Protein AF-A0A483H9M3-F1 (afdb_monomer_lite)

Sequence (72 aa):
MAKVDLEKIIPVFALRIANVGDVTDGQCTLTIEGGQDVSDPVVVTEEYIQKYNPQPGGYYIMCSNGVGLYSN

Foldseek 3Di:
DDDPDPVQFAWPDKFAFQDWADQDPQKIWTDTDPPDPDPDTDIDGVVQCVVQVADHRWIWTATPVRDIDTDD

pLDDT: mean 87.09, std 12.48, range [39.81, 96.25]

Radius of gyration: 12.21 Å; chains: 1; bounding box: 22×33×25 Å

Structure (mmCIF, N/CA/C/O backbone):
data_AF-A0A483H9M3-F1
#
_entry.id   AF-A0A483H9M3-F1
#
loop_
_atom_site.group_PDB
_atom_site.id
_atom_site.type_symbol
_atom_site.label_atom_id
_atom_site.label_alt_id
_atom_site.label_comp_id
_atom_site.label_asym_id
_atom_site.label_entity_id
_atom_site.label_seq_id
_atom_site.pdbx_PDB_ins_code
_atom_site.Cartn_x
_atom_site.Cartn_y
_atom_site.Cartn_z
_atom_site.occupancy
_atom_site.B_iso_or_equiv
_atom_site.auth_seq_id
_atom_site.auth_comp_id
_atom_site.auth_asym_id
_atom_site.auth_atom_id
_atom_site.pdbx_PDB_model_num
ATOM 1 N N . MET A 1 1 ? 0.791 21.700 11.118 1.00 39.81 1 MET A N 1
ATOM 2 C CA . MET A 1 1 ? 0.597 20.673 10.071 1.00 39.81 1 MET A CA 1
ATOM 3 C C . MET A 1 1 ? 1.407 21.090 8.856 1.00 39.81 1 MET A C 1
ATOM 5 O O . MET A 1 1 ? 1.148 22.161 8.322 1.00 39.81 1 MET A O 1
ATOM 9 N N . ALA A 1 2 ? 2.448 20.335 8.497 1.00 46.97 2 ALA A N 1
ATOM 10 C CA . ALA A 1 2 ? 3.253 20.638 7.315 1.00 46.97 2 ALA A CA 1
ATOM 11 C C . ALA A 1 2 ? 2.398 20.424 6.057 1.00 46.97 2 ALA A C 1
ATOM 13 O O . ALA A 1 2 ? 1.808 19.363 5.869 1.00 46.97 2 ALA A O 1
ATOM 14 N N . LYS A 1 3 ? 2.289 21.466 5.233 1.00 54.06 3 LYS A N 1
ATOM 15 C CA . LYS A 1 3 ? 1.566 21.447 3.963 1.00 54.06 3 LYS A CA 1
ATOM 16 C C . LYS A 1 3 ? 2.414 20.628 2.986 1.00 54.06 3 LYS A C 1
ATOM 18 O O . LYS A 1 3 ? 3.531 21.031 2.680 1.00 54.06 3 LYS A O 1
ATOM 23 N N . VAL A 1 4 ? 1.933 19.457 2.574 1.00 57.25 4 VAL A N 1
ATOM 24 C CA . VAL A 1 4 ? 2.627 18.626 1.581 1.00 57.25 4 VAL A CA 1
ATOM 25 C C . VAL A 1 4 ? 2.653 19.401 0.266 1.00 57.25 4 VAL A C 1
ATOM 27 O O . VAL A 1 4 ? 1.602 19.723 -0.284 1.00 57.25 4 VAL A O 1
ATOM 30 N N . ASP A 1 5 ? 3.852 19.741 -0.197 1.00 61.75 5 ASP A N 1
ATOM 31 C CA . ASP A 1 5 ? 4.062 20.458 -1.450 1.00 61.75 5 ASP A CA 1
ATOM 32 C C . ASP A 1 5 ? 3.939 19.462 -2.613 1.00 61.75 5 ASP A C 1
ATOM 34 O O . ASP A 1 5 ? 4.829 18.641 -2.853 1.00 61.75 5 ASP A O 1
ATOM 38 N N . LEU A 1 6 ? 2.778 19.459 -3.275 1.00 58.94 6 LEU A N 1
ATOM 39 C CA . LEU A 1 6 ? 2.432 18.476 -4.310 1.00 58.94 6 LEU A CA 1
ATOM 40 C C . LEU A 1 6 ? 3.337 18.588 -5.553 1.00 58.94 6 LEU A C 1
ATOM 42 O O . LEU A 1 6 ? 3.461 17.619 -6.298 1.00 58.94 6 LEU A O 1
ATOM 46 N N . GLU A 1 7 ? 4.021 19.723 -5.747 1.00 61.00 7 GLU A N 1
ATOM 47 C CA . GLU A 1 7 ? 4.948 19.966 -6.867 1.00 61.00 7 GLU A CA 1
ATOM 48 C C . GLU A 1 7 ? 6.250 19.141 -6.790 1.00 61.00 7 GLU A C 1
ATOM 50 O O . GLU A 1 7 ? 7.057 19.164 -7.718 1.00 61.00 7 GLU A O 1
ATOM 55 N N . LYS A 1 8 ? 6.468 18.381 -5.706 1.00 67.00 8 LYS A N 1
ATOM 56 C CA . LYS A 1 8 ? 7.661 17.533 -5.509 1.00 67.00 8 LYS A CA 1
ATOM 57 C C . LYS A 1 8 ? 7.336 16.072 -5.201 1.00 67.00 8 LYS A C 1
ATOM 59 O O . LYS A 1 8 ? 8.135 15.373 -4.578 1.00 67.00 8 LYS A O 1
ATOM 64 N N . ILE A 1 9 ? 6.168 15.591 -5.616 1.00 76.94 9 ILE A N 1
ATOM 65 C CA . ILE A 1 9 ? 5.840 14.170 -5.504 1.00 76.94 9 ILE A CA 1
ATOM 66 C C . ILE A 1 9 ? 6.513 13.429 -6.660 1.00 76.94 9 ILE A C 1
ATOM 68 O O . ILE A 1 9 ? 5.996 13.393 -7.772 1.00 76.94 9 ILE A O 1
ATOM 72 N N . ILE A 1 10 ? 7.683 12.849 -6.395 1.00 85.44 10 ILE A N 1
ATOM 73 C CA . ILE A 1 10 ? 8.409 12.018 -7.360 1.00 85.44 10 ILE A CA 1
ATOM 74 C C . ILE A 1 10 ? 8.119 10.547 -7.027 1.00 85.44 10 ILE A C 1
ATOM 76 O O . ILE A 1 10 ? 8.540 10.091 -5.958 1.00 85.44 10 ILE A O 1
ATOM 80 N N . PRO A 1 11 ? 7.401 9.799 -7.887 1.00 86.81 11 PRO A N 1
ATOM 81 C CA . PRO A 1 11 ? 7.222 8.357 -7.727 1.00 86.81 11 PRO A CA 1
ATOM 82 C C . PRO A 1 11 ? 8.573 7.634 -7.766 1.00 86.81 11 PRO A C 1
ATOM 84 O O . PRO A 1 11 ? 9.369 7.880 -8.670 1.00 86.81 11 PRO A O 1
ATOM 87 N N . VAL A 1 12 ? 8.832 6.750 -6.801 1.00 87.56 12 VAL A N 1
ATOM 88 C CA . VAL A 1 12 ? 10.069 5.945 -6.740 1.00 87.56 12 VAL A CA 1
ATOM 89 C C . VAL A 1 12 ? 9.800 4.521 -7.206 1.00 87.56 12 VAL A C 1
ATOM 91 O O . VAL A 1 12 ? 10.577 3.972 -7.979 1.00 87.56 12 VAL A O 1
ATOM 94 N N . PHE A 1 13 ? 8.682 3.933 -6.781 1.00 87.44 13 PHE A N 1
ATOM 95 C CA . PHE A 1 13 ? 8.255 2.613 -7.235 1.00 87.44 13 PHE A CA 1
ATOM 96 C C . PHE A 1 13 ? 6.733 2.473 -7.219 1.00 87.44 13 PHE A C 1
ATOM 98 O O . PHE A 1 13 ? 6.041 3.107 -6.419 1.00 87.44 13 PHE A O 1
ATOM 105 N N . ALA A 1 14 ? 6.234 1.627 -8.121 1.00 92.00 14 ALA A N 1
ATOM 106 C CA . ALA A 1 14 ? 4.833 1.249 -8.238 1.00 92.00 14 ALA A CA 1
ATOM 107 C C . ALA A 1 14 ? 4.697 -0.265 -8.036 1.00 92.00 14 ALA A C 1
ATOM 109 O O . ALA A 1 14 ? 5.297 -1.063 -8.759 1.00 92.00 14 ALA A O 1
ATOM 110 N N . LEU A 1 15 ? 3.909 -0.653 -7.041 1.00 92.88 15 LEU A N 1
ATOM 111 C CA . LEU A 1 15 ? 3.728 -2.022 -6.578 1.00 92.88 15 LEU A CA 1
ATOM 112 C C . LEU A 1 15 ? 2.305 -2.456 -6.865 1.00 92.88 15 LEU A C 1
ATOM 114 O O . LEU A 1 15 ? 1.359 -1.815 -6.411 1.00 92.88 15 LEU A O 1
ATOM 118 N N . ARG A 1 16 ? 2.148 -3.522 -7.639 1.00 94.44 16 ARG A N 1
ATOM 119 C CA . ARG A 1 16 ? 0.841 -4.039 -8.001 1.00 94.44 16 ARG A CA 1
ATOM 120 C C . ARG A 1 16 ? 0.269 -4.823 -6.836 1.00 94.44 16 ARG A C 1
ATOM 122 O O . ARG A 1 16 ? 0.921 -5.696 -6.272 1.00 94.44 16 ARG A O 1
ATOM 129 N N . ILE A 1 17 ? -0.948 -4.481 -6.459 1.00 95.25 17 ILE A N 1
ATOM 130 C CA . ILE A 1 17 ? -1.618 -5.038 -5.296 1.00 95.25 17 ILE A CA 1
ATOM 131 C C . ILE A 1 17 ? -2.230 -6.376 -5.706 1.00 95.25 17 ILE A C 1
ATOM 133 O O . ILE A 1 17 ? -3.104 -6.427 -6.567 1.00 95.25 17 ILE A O 1
ATOM 137 N N . ALA A 1 18 ? -1.788 -7.457 -5.073 1.00 94.25 18 ALA A N 1
ATOM 138 C CA . ALA A 1 18 ? -2.384 -8.781 -5.210 1.00 94.25 18 ALA A CA 1
ATOM 139 C C . ALA A 1 18 ? -3.599 -8.949 -4.289 1.00 94.25 18 ALA A C 1
ATOM 141 O O . ALA A 1 18 ? -4.589 -9.568 -4.671 1.00 94.25 18 ALA A O 1
ATOM 142 N N . ASN A 1 19 ? -3.526 -8.403 -3.072 1.00 94.81 19 ASN A N 1
ATOM 143 C CA . ASN A 1 19 ? -4.613 -8.465 -2.102 1.00 94.81 19 ASN A CA 1
ATOM 144 C C . ASN A 1 19 ? -4.592 -7.264 -1.152 1.00 94.81 19 ASN A C 1
ATOM 146 O O . ASN A 1 19 ? -3.524 -6.748 -0.815 1.00 94.81 19 ASN A O 1
ATOM 150 N N . VAL A 1 20 ? -5.772 -6.872 -0.680 1.00 95.38 20 VAL A N 1
ATOM 151 C CA . VAL A 1 20 ? -5.960 -5.852 0.355 1.00 95.38 20 VAL A CA 1
ATOM 152 C C . VAL A 1 20 ? -6.487 -6.564 1.594 1.00 95.38 20 VAL A C 1
ATOM 154 O O . VAL A 1 20 ? -7.545 -7.184 1.540 1.00 95.38 20 VAL A O 1
ATOM 157 N N . GLY A 1 21 ? -5.715 -6.545 2.679 1.00 94.69 21 GLY A N 1
ATOM 158 C CA . GLY A 1 21 ? -6.125 -7.147 3.945 1.00 94.69 21 GLY A CA 1
ATOM 159 C C . GLY A 1 21 ? -7.195 -6.331 4.672 1.00 94.69 21 GLY A C 1
ATOM 160 O O . GLY A 1 21 ? 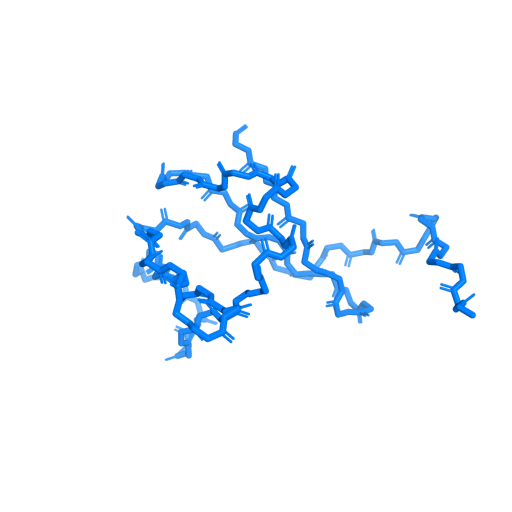-7.502 -5.197 4.302 1.00 94.69 21 GLY A O 1
ATOM 161 N N . ASP A 1 22 ? -7.724 -6.893 5.753 1.00 94.62 22 ASP A N 1
ATOM 162 C CA . ASP A 1 22 ? -8.655 -6.182 6.627 1.00 94.62 22 ASP A CA 1
ATOM 163 C C . ASP A 1 22 ? -7.960 -5.039 7.380 1.00 94.62 22 ASP A C 1
ATOM 165 O O . ASP A 1 22 ? -6.771 -5.110 7.711 1.00 94.62 22 ASP A O 1
ATOM 169 N N . VAL A 1 23 ? -8.716 -3.982 7.683 1.00 94.56 23 VAL A N 1
ATOM 170 C CA . VAL A 1 23 ? -8.233 -2.903 8.550 1.00 94.56 23 VAL A CA 1
ATOM 171 C C . VAL A 1 23 ? -8.264 -3.389 10.000 1.00 94.56 23 VAL A C 1
ATOM 173 O O . VAL A 1 23 ? -9.334 -3.645 10.547 1.00 94.56 23 VAL A O 1
ATOM 176 N N . THR A 1 24 ? -7.094 -3.495 10.627 1.00 93.31 24 THR A N 1
ATOM 177 C CA . THR A 1 24 ? -6.920 -3.867 12.040 1.00 93.31 24 THR A CA 1
ATOM 178 C C . THR A 1 24 ? -6.062 -2.807 12.725 1.00 93.31 24 THR A C 1
ATOM 180 O O . THR A 1 24 ? -5.036 -2.403 12.183 1.00 93.31 24 THR A O 1
ATOM 183 N N . ASP A 1 25 ? -6.496 -2.308 13.886 1.00 92.62 25 ASP A N 1
ATOM 184 C CA . ASP A 1 25 ? -5.797 -1.257 14.650 1.00 92.62 25 ASP A CA 1
ATOM 185 C C . ASP A 1 25 ? -5.437 -0.001 13.823 1.00 92.62 25 ASP A C 1
ATOM 187 O O . ASP A 1 25 ? -4.384 0.615 13.994 1.00 92.62 25 AS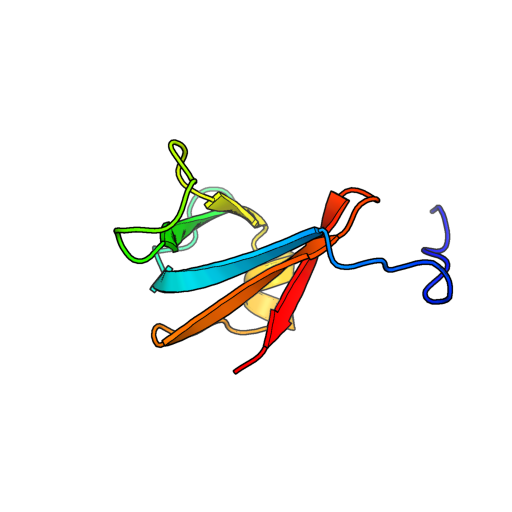P A O 1
ATOM 191 N N . GLY A 1 26 ? -6.320 0.387 12.895 1.00 92.94 26 GLY A N 1
ATOM 192 C CA . GLY A 1 26 ? -6.133 1.562 12.035 1.00 92.94 26 GLY A CA 1
ATOM 193 C C . GLY A 1 26 ? -5.098 1.372 10.920 1.00 92.94 26 GLY A C 1
ATOM 194 O O . GLY A 1 26 ? -4.651 2.353 10.318 1.00 92.94 26 GLY A O 1
ATOM 195 N N . GLN A 1 27 ? -4.697 0.131 10.636 1.00 95.12 27 GLN A N 1
ATOM 196 C CA . GLN A 1 27 ? -3.753 -0.216 9.577 1.00 95.12 27 GLN A CA 1
ATOM 197 C C . GLN A 1 27 ? -4.290 -1.346 8.704 1.00 95.12 27 GLN A C 1
ATOM 199 O O . GLN A 1 27 ? -5.105 -2.154 9.132 1.00 95.12 27 GLN A O 1
ATOM 204 N N . CYS A 1 28 ? -3.815 -1.408 7.467 1.00 94.62 28 CYS A N 1
ATOM 205 C CA . CYS A 1 28 ? -4.128 -2.458 6.510 1.00 94.62 28 CYS A CA 1
ATOM 206 C C . CYS A 1 28 ? -2.833 -2.943 5.861 1.00 94.62 28 CYS A C 1
ATOM 208 O O . CYS A 1 28 ? -1.961 -2.145 5.508 1.00 94.62 28 CYS A O 1
ATOM 210 N N . THR A 1 29 ? -2.714 -4.255 5.681 1.00 95.38 29 THR A N 1
ATOM 211 C CA . THR A 1 29 ? -1.603 -4.855 4.944 1.00 95.38 29 THR A CA 1
ATOM 212 C C . THR A 1 29 ? -1.994 -5.079 3.487 1.00 95.38 29 THR A C 1
ATOM 214 O O . THR A 1 29 ? -2.925 -5.826 3.184 1.00 95.38 29 THR A O 1
ATOM 217 N N . LEU A 1 30 ? -1.245 -4.467 2.574 1.00 94.25 30 LEU A N 1
ATOM 218 C CA . LEU A 1 30 ? -1.304 -4.727 1.143 1.00 94.25 30 LEU A CA 1
ATOM 219 C C . LEU A 1 30 ? -0.322 -5.849 0.800 1.00 94.25 30 LEU A C 1
ATOM 221 O O . LEU A 1 30 ? 0.882 -5.758 1.055 1.00 94.25 30 LEU A O 1
ATOM 225 N N . THR A 1 31 ? -0.846 -6.909 0.196 1.00 93.62 31 THR A N 1
ATOM 226 C CA . THR A 1 31 ? -0.026 -7.966 -0.400 1.00 93.62 31 THR A CA 1
ATOM 227 C C . THR A 1 31 ? 0.303 -7.563 -1.830 1.00 93.62 31 THR A C 1
ATOM 229 O O . THR A 1 31 ? -0.603 -7.223 -2.590 1.00 93.62 31 THR A O 1
ATOM 232 N N . ILE A 1 32 ? 1.580 -7.600 -2.198 1.00 93.56 32 ILE A N 1
ATOM 233 C CA . ILE A 1 32 ? 2.074 -7.200 -3.521 1.00 93.56 32 ILE A CA 1
ATOM 234 C C . ILE A 1 32 ? 2.232 -8.433 -4.422 1.00 93.56 32 ILE A C 1
ATOM 236 O O . ILE A 1 32 ? 2.508 -9.528 -3.929 1.00 93.56 32 ILE A O 1
ATOM 240 N N . GLU A 1 33 ? 2.019 -8.276 -5.731 1.00 91.25 33 GLU A N 1
ATOM 241 C CA . GLU A 1 33 ? 2.252 -9.349 -6.706 1.00 91.25 33 GLU A CA 1
ATOM 242 C C . GLU A 1 33 ? 3.722 -9.809 -6.684 1.00 91.25 33 GLU A C 1
ATOM 244 O O . GLU A 1 33 ? 4.656 -9.017 -6.548 1.00 91.25 33 GLU A O 1
ATOM 249 N N . GLY A 1 34 ? 3.934 -11.120 -6.823 1.00 85.31 34 GLY A N 1
ATOM 250 C CA . GLY A 1 34 ? 5.275 -11.699 -6.882 1.00 85.31 34 GLY A CA 1
ATOM 251 C C . GLY A 1 34 ? 6.046 -11.263 -8.133 1.00 85.31 34 GLY A C 1
ATOM 252 O O . GLY A 1 34 ? 5.460 -10.960 -9.168 1.00 85.31 34 GLY A O 1
ATOM 253 N N . GLY A 1 35 ? 7.379 -11.268 -8.047 1.00 82.44 35 GLY A N 1
ATOM 254 C CA . GLY A 1 35 ? 8.259 -10.824 -9.139 1.00 82.44 35 GLY A CA 1
ATOM 255 C C . GLY A 1 35 ? 8.565 -9.324 -9.127 1.00 82.44 35 GLY A C 1
ATOM 256 O O . GLY A 1 35 ? 9.259 -8.841 -10.018 1.00 82.44 35 GLY A O 1
ATOM 257 N N . GLN A 1 36 ? 8.082 -8.599 -8.118 1.00 82.50 36 GLN A N 1
ATOM 258 C CA . GLN A 1 36 ? 8.523 -7.244 -7.805 1.00 82.50 36 GLN A CA 1
ATOM 259 C C . GLN A 1 36 ? 9.617 -7.295 -6.728 1.00 82.50 36 GLN A C 1
ATOM 261 O O . GLN A 1 36 ? 9.565 -8.152 -5.847 1.00 82.50 36 GLN A O 1
ATOM 266 N N . ASP A 1 37 ? 10.597 -6.387 -6.791 1.00 80.31 37 ASP A N 1
ATOM 267 C CA . ASP A 1 37 ? 11.712 -6.285 -5.830 1.00 80.31 37 ASP A CA 1
ATOM 268 C C . ASP A 1 37 ? 11.247 -5.700 -4.483 1.00 80.31 37 ASP A C 1
ATOM 270 O O . ASP A 1 37 ? 11.654 -4.617 -4.061 1.00 80.31 37 ASP A O 1
ATOM 274 N N . VAL A 1 38 ? 10.340 -6.410 -3.816 1.00 77.25 38 VAL A N 1
ATOM 275 C CA . VAL A 1 38 ? 9.800 -6.059 -2.504 1.00 77.25 38 VAL A CA 1
ATOM 276 C C . VAL A 1 38 ? 9.808 -7.302 -1.631 1.00 77.25 38 VAL A C 1
ATOM 278 O O . VAL A 1 38 ? 9.100 -8.271 -1.896 1.00 77.25 38 VAL A O 1
ATOM 281 N N . SER A 1 39 ? 10.630 -7.270 -0.585 1.00 74.88 39 SER A N 1
ATOM 282 C CA . SER A 1 39 ? 10.719 -8.330 0.422 1.00 74.88 39 SER A CA 1
ATOM 283 C C . SER A 1 39 ? 9.649 -8.218 1.501 1.00 74.88 39 SER A C 1
ATOM 285 O O . SER A 1 39 ? 9.273 -9.226 2.096 1.00 74.88 39 SER A O 1
ATOM 287 N N . ASP A 1 40 ? 9.175 -7.000 1.759 1.00 79.88 40 ASP A N 1
ATOM 288 C CA . ASP A 1 40 ? 8.367 -6.681 2.929 1.00 79.88 40 ASP A CA 1
ATOM 289 C C . ASP A 1 40 ? 6.904 -6.398 2.564 1.00 79.88 40 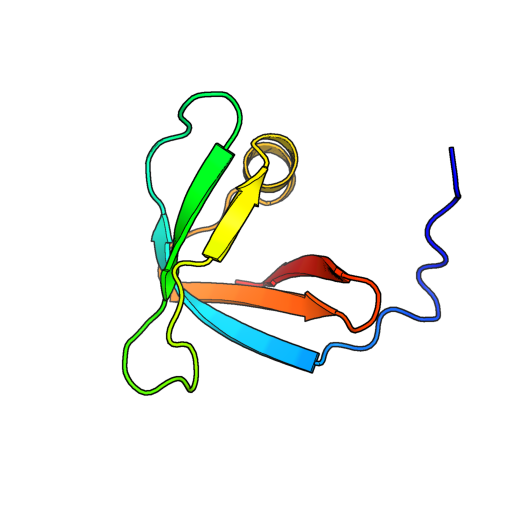ASP A C 1
ATOM 291 O O . ASP A 1 40 ? 6.621 -5.754 1.550 1.00 79.88 40 ASP A O 1
ATOM 295 N N . PRO A 1 41 ? 5.945 -6.841 3.393 1.00 80.25 41 PRO A N 1
ATOM 296 C CA . PRO A 1 41 ? 4.549 -6.476 3.213 1.00 80.25 41 PRO A CA 1
ATOM 297 C C . PRO A 1 41 ? 4.371 -4.956 3.333 1.00 80.25 41 PRO A C 1
ATOM 299 O O . PRO A 1 41 ? 4.937 -4.312 4.218 1.00 80.25 41 PRO A O 1
ATOM 302 N N . VAL A 1 42 ? 3.551 -4.370 2.458 1.00 90.69 42 VAL A N 1
ATOM 303 C CA . VAL A 1 42 ? 3.290 -2.926 2.479 1.00 90.69 42 VAL A CA 1
ATOM 304 C C . VAL A 1 42 ? 2.169 -2.651 3.471 1.00 90.69 42 VAL A C 1
ATOM 306 O O . VAL A 1 42 ? 1.037 -3.081 3.269 1.00 90.69 42 VAL A O 1
ATOM 309 N N . VAL A 1 43 ? 2.463 -1.920 4.542 1.00 93.88 43 VAL A N 1
ATOM 310 C CA . VAL A 1 43 ? 1.459 -1.517 5.534 1.00 93.88 43 VAL A CA 1
ATOM 311 C C . VAL A 1 43 ? 1.034 -0.078 5.269 1.00 93.88 43 VAL A C 1
ATOM 313 O O . VAL A 1 43 ? 1.870 0.821 5.177 1.00 93.88 43 VAL A O 1
ATOM 316 N N . VAL A 1 44 ? -0.271 0.142 5.144 1.00 93.88 44 VAL A N 1
ATOM 317 C CA . VAL A 1 44 ? -0.873 1.465 4.942 1.00 93.88 44 VAL A CA 1
ATOM 318 C C . VAL A 1 44 ? -1.826 1.800 6.080 1.00 93.88 44 VAL A C 1
ATOM 320 O O . VAL A 1 44 ? -2.322 0.922 6.783 1.00 93.88 44 VAL A O 1
ATOM 323 N N . THR A 1 45 ? -2.082 3.089 6.276 1.00 94.94 45 THR A N 1
ATOM 324 C CA . THR A 1 45 ? -3.018 3.570 7.294 1.00 94.94 45 THR A CA 1
ATOM 325 C C . THR A 1 45 ? -4.463 3.389 6.841 1.00 94.94 45 THR A C 1
ATOM 327 O O . THR A 1 45 ? -4.764 3.362 5.646 1.00 94.94 45 THR A O 1
ATOM 330 N N . GLU A 1 46 ? -5.384 3.346 7.797 1.00 94.62 46 GLU A N 1
ATOM 331 C CA . GLU A 1 46 ? -6.819 3.389 7.521 1.00 94.62 46 GLU A CA 1
ATOM 332 C C . GLU A 1 46 ? -7.201 4.632 6.700 1.00 94.62 46 GLU A C 1
ATOM 334 O O . GLU A 1 46 ? -7.997 4.530 5.770 1.00 94.62 46 GLU A O 1
ATOM 339 N N . GLU A 1 47 ? -6.574 5.786 6.955 1.00 94.31 47 GLU A N 1
ATOM 340 C CA . GLU A 1 47 ? -6.788 7.006 6.163 1.00 94.31 47 GLU A CA 1
ATOM 341 C C . GLU A 1 47 ? -6.484 6.796 4.672 1.00 94.31 47 GLU A C 1
ATOM 343 O O . GLU A 1 47 ? -7.203 7.307 3.813 1.00 94.31 47 GLU A O 1
ATOM 348 N N . TYR A 1 48 ? -5.441 6.027 4.341 1.00 94.25 48 TYR A N 1
ATOM 349 C CA . TYR A 1 48 ? -5.123 5.685 2.954 1.00 94.25 48 TYR A CA 1
ATOM 350 C C . TYR A 1 48 ? -6.217 4.805 2.335 1.00 94.25 48 TYR A C 1
ATOM 352 O O . TYR A 1 48 ? -6.644 5.068 1.209 1.00 94.25 48 TYR A O 1
ATOM 360 N N . ILE A 1 49 ? -6.705 3.803 3.076 1.00 94.88 49 ILE A N 1
ATOM 361 C CA . ILE A 1 49 ? -7.794 2.920 2.632 1.00 94.88 49 ILE A CA 1
ATOM 362 C C . ILE A 1 49 ? -9.076 3.715 2.396 1.00 94.88 49 ILE A C 1
ATOM 364 O O . ILE A 1 49 ? -9.677 3.596 1.333 1.00 94.88 49 ILE A O 1
ATOM 368 N N . GLN A 1 50 ? -9.466 4.575 3.334 1.00 94.25 50 GLN A N 1
ATOM 369 C CA . GLN A 1 50 ? -10.663 5.406 3.201 1.00 94.25 50 GLN A CA 1
ATOM 370 C C . GLN A 1 50 ? -10.538 6.414 2.051 1.00 94.25 50 GLN A C 1
ATOM 372 O O . GLN A 1 50 ? -11.514 6.682 1.351 1.00 94.25 50 GLN A O 1
ATOM 377 N N . LYS A 1 51 ? -9.337 6.963 1.830 1.00 94.62 51 LYS A N 1
ATOM 378 C CA . LYS A 1 51 ? -9.086 7.945 0.772 1.00 94.62 51 LYS A CA 1
ATOM 379 C C . LYS A 1 51 ? -9.105 7.334 -0.627 1.00 94.62 51 LYS A C 1
ATOM 381 O O . LYS A 1 51 ? -9.632 7.961 -1.544 1.00 94.62 51 LYS A O 1
ATOM 386 N N . TYR A 1 52 ? -8.474 6.176 -0.807 1.00 95.31 52 TYR A N 1
ATOM 387 C CA . TYR A 1 52 ? -8.216 5.616 -2.136 1.00 95.31 52 TYR A CA 1
ATOM 388 C C . TYR A 1 52 ? -9.010 4.349 -2.453 1.00 95.31 52 TYR A C 1
ATOM 390 O O . TYR A 1 52 ? -9.131 4.012 -3.627 1.00 95.31 52 TYR A O 1
ATOM 398 N N . ASN A 1 53 ? -9.548 3.665 -1.440 1.00 94.69 53 ASN A N 1
ATOM 399 C CA . ASN A 1 53 ? -10.240 2.381 -1.552 1.00 94.69 53 ASN A CA 1
ATOM 400 C C . ASN A 1 53 ? -9.504 1.388 -2.481 1.00 94.69 53 ASN A C 1
ATOM 402 O O . ASN A 1 53 ? -10.072 0.956 -3.491 1.00 94.69 53 ASN A O 1
ATOM 406 N N . PRO A 1 54 ? -8.224 1.068 -2.193 1.00 95.75 54 PRO A N 1
ATOM 407 C CA . PRO A 1 54 ? -7.387 0.296 -3.101 1.00 95.75 54 PRO A CA 1
ATOM 408 C C . PRO A 1 54 ? -7.991 -1.078 -3.384 1.00 95.75 54 PRO A C 1
ATOM 410 O O . PRO A 1 54 ? -8.636 -1.670 -2.523 1.00 95.75 54 PRO A O 1
ATOM 413 N N . GLN A 1 55 ? -7.758 -1.587 -4.590 1.00 96.25 55 GLN A N 1
ATOM 414 C CA . GLN A 1 55 ? -8.260 -2.883 -5.042 1.00 96.25 55 GLN A CA 1
ATOM 415 C C . GLN A 1 55 ? -7.122 -3.756 -5.581 1.00 96.25 55 GLN A C 1
ATOM 417 O O . GLN A 1 55 ? -6.148 -3.215 -6.124 1.00 96.25 55 GLN A O 1
ATOM 422 N N . PRO A 1 56 ? -7.253 -5.094 -5.497 1.00 95.56 56 PRO A N 1
ATOM 423 C CA . PRO A 1 56 ? -6.410 -6.011 -6.253 1.00 95.56 56 PRO A CA 1
ATOM 424 C C . PRO A 1 56 ? -6.359 -5.639 -7.741 1.00 95.56 56 PRO A C 1
ATOM 426 O O . PRO A 1 56 ? -7.376 -5.288 -8.339 1.00 95.56 56 PRO A O 1
ATOM 429 N N . GLY A 1 57 ? -5.172 -5.711 -8.337 1.00 94.75 57 GLY A N 1
ATOM 430 C CA . GLY A 1 57 ? -4.904 -5.298 -9.714 1.00 94.75 57 GLY A CA 1
ATOM 431 C C . GLY A 1 57 ? -4.484 -3.833 -9.869 1.00 94.75 57 GLY A C 1
ATOM 432 O O . GLY A 1 57 ? -3.805 -3.530 -10.853 1.00 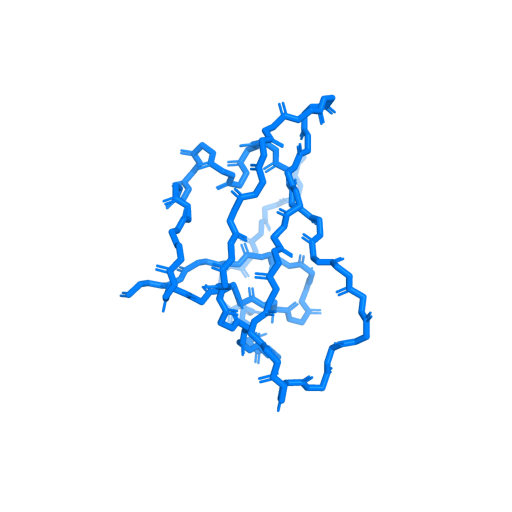94.75 57 GLY A O 1
ATOM 433 N N . GLY A 1 58 ? -4.808 -2.972 -8.897 1.00 95.81 58 GLY A N 1
ATOM 434 C CA . GLY A 1 58 ? -4.316 -1.596 -8.831 1.00 95.81 58 GLY A CA 1
ATOM 435 C C . GLY A 1 58 ? -2.873 -1.506 -8.324 1.00 95.81 58 GLY A C 1
ATOM 436 O O . GLY A 1 58 ? -2.253 -2.504 -7.960 1.00 95.81 58 GLY A O 1
ATOM 437 N N . TYR A 1 59 ? -2.337 -0.290 -8.273 1.00 95.06 59 TYR A N 1
ATOM 438 C CA . TYR A 1 59 ? -0.955 -0.001 -7.905 1.00 95.06 59 TYR A CA 1
ATOM 439 C C . TYR A 1 59 ? -0.869 0.897 -6.672 1.00 95.06 59 TYR A C 1
ATOM 441 O O . TYR A 1 59 ? -1.412 2.003 -6.646 1.00 95.06 59 TYR A O 1
ATOM 449 N N . TYR A 1 60 ? -0.108 0.449 -5.679 1.00 94.44 60 TYR A N 1
ATOM 450 C CA . TYR A 1 60 ? 0.426 1.290 -4.617 1.00 94.44 60 TYR A CA 1
ATOM 451 C C . TYR A 1 60 ? 1.695 1.985 -5.119 1.00 94.44 60 TYR A C 1
ATOM 453 O O . TYR A 1 60 ? 2.617 1.329 -5.601 1.00 94.44 60 TYR A O 1
ATOM 461 N N . ILE A 1 61 ? 1.768 3.308 -5.008 1.00 93.25 61 ILE A N 1
ATOM 462 C CA . ILE A 1 61 ? 2.909 4.093 -5.486 1.00 93.25 61 ILE A CA 1
ATOM 463 C C . ILE A 1 61 ? 3.567 4.763 -4.286 1.00 93.25 61 ILE A C 1
ATOM 465 O O . ILE A 1 61 ? 2.939 5.595 -3.634 1.00 93.25 61 ILE A O 1
ATOM 469 N N . MET A 1 62 ? 4.830 4.438 -4.008 1.00 90.69 62 MET A N 1
ATOM 470 C CA . MET A 1 62 ? 5.603 5.152 -2.993 1.00 90.69 62 MET A CA 1
ATOM 471 C C . MET A 1 62 ? 6.385 6.288 -3.638 1.00 90.69 62 MET A C 1
ATOM 473 O O . MET A 1 62 ? 7.124 6.095 -4.609 1.00 90.69 62 MET A O 1
ATOM 477 N N . CYS A 1 63 ? 6.233 7.481 -3.081 1.00 89.88 63 CYS A N 1
ATOM 478 C CA . CYS A 1 63 ? 6.955 8.668 -3.507 1.00 89.88 63 CYS A CA 1
ATOM 479 C C . CYS A 1 63 ? 8.175 8.921 -2.614 1.00 89.88 63 CYS A C 1
ATOM 481 O O . CYS A 1 63 ? 8.227 8.483 -1.465 1.00 89.88 63 CYS A O 1
ATOM 4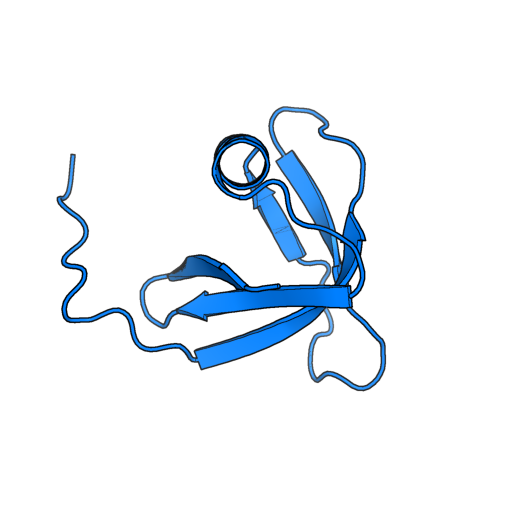83 N N . SER A 1 64 ? 9.164 9.657 -3.125 1.00 88.00 64 SER A N 1
ATOM 484 C CA . SER A 1 64 ? 10.462 9.874 -2.457 1.00 88.00 64 SER A CA 1
ATOM 485 C C . SER A 1 64 ? 10.367 10.611 -1.119 1.00 88.00 64 SER A C 1
ATOM 487 O O . SER A 1 64 ? 11.280 10.544 -0.301 1.00 88.00 64 SER A O 1
ATOM 489 N N . ASN A 1 65 ? 9.253 11.299 -0.882 1.00 85.44 65 ASN A N 1
ATOM 490 C CA . ASN A 1 65 ? 8.922 11.981 0.365 1.00 85.44 65 ASN A CA 1
ATOM 491 C C . ASN A 1 65 ? 8.156 11.091 1.367 1.00 85.44 65 ASN A C 1
ATOM 493 O O . ASN A 1 65 ? 7.655 11.606 2.365 1.00 85.44 65 ASN A O 1
ATOM 497 N N . GLY A 1 66 ? 8.022 9.789 1.093 1.00 83.88 66 GLY A N 1
ATOM 498 C CA . GLY A 1 66 ? 7.292 8.830 1.927 1.00 83.88 66 GLY A CA 1
ATOM 499 C C . GLY A 1 66 ? 5.772 8.856 1.745 1.00 83.88 66 GLY A C 1
ATOM 500 O O . GLY A 1 66 ? 5.066 8.118 2.429 1.00 83.88 66 GLY A O 1
ATOM 501 N N . VAL A 1 67 ? 5.239 9.680 0.835 1.00 88.69 67 VAL A N 1
ATOM 502 C CA . VAL A 1 67 ? 3.802 9.688 0.533 1.00 88.69 67 VAL A CA 1
ATOM 503 C C . VAL A 1 67 ? 3.442 8.450 -0.285 1.00 88.69 67 VAL A C 1
ATOM 505 O O . VAL A 1 67 ? 4.035 8.194 -1.331 1.00 88.69 67 VAL A O 1
ATOM 508 N N . GLY A 1 68 ? 2.432 7.715 0.180 1.00 91.00 68 GLY A N 1
ATOM 509 C CA . GLY A 1 68 ? 1.774 6.665 -0.589 1.00 91.00 68 GLY A CA 1
ATOM 510 C C . GLY A 1 68 ? 0.636 7.230 -1.440 1.00 91.00 68 GLY A C 1
ATOM 511 O O . GLY A 1 68 ? -0.251 7.925 -0.932 1.00 91.00 68 GLY A O 1
ATOM 512 N N . LEU A 1 69 ? 0.631 6.897 -2.726 1.00 93.50 69 LEU A N 1
ATOM 513 C CA . LEU A 1 69 ? -0.461 7.151 -3.665 1.00 93.50 69 LEU A CA 1
ATOM 514 C C . LEU A 1 69 ? -1.064 5.831 -4.160 1.00 93.50 69 LEU A C 1
ATOM 516 O O . LEU A 1 69 ? -0.511 4.753 -3.935 1.00 93.50 69 LEU A O 1
ATOM 520 N N . TYR A 1 70 ? -2.217 5.923 -4.814 1.00 95.00 70 TYR A N 1
ATOM 521 C CA . TYR A 1 70 ? -2.916 4.802 -5.435 1.00 95.00 70 TYR A CA 1
ATOM 522 C C . TYR A 1 70 ? -3.258 5.142 -6.887 1.00 95.00 70 TYR A C 1
ATOM 524 O O . TYR A 1 70 ? -3.624 6.283 -7.177 1.00 95.00 70 TYR A O 1
ATOM 532 N N . SER A 1 71 ? -3.174 4.151 -7.772 1.00 94.19 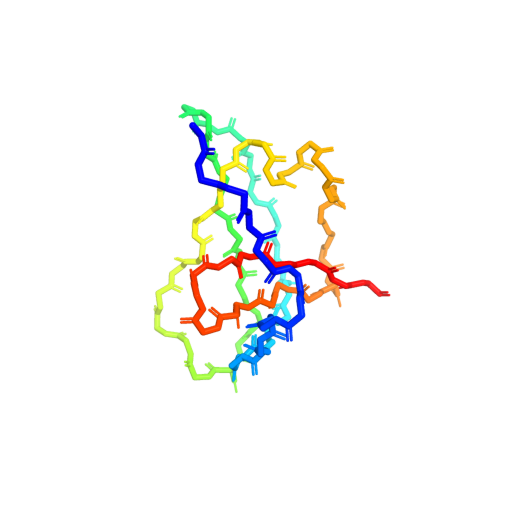71 SER A N 1
ATOM 533 C CA . SER A 1 71 ? -3.675 4.215 -9.148 1.00 94.19 71 SER A CA 1
ATOM 534 C C . SER A 1 71 ? -4.358 2.897 -9.502 1.00 94.19 71 SER A C 1
ATOM 536 O O . SER A 1 71 ? -3.838 1.842 -9.150 1.00 94.19 71 SER A O 1
ATOM 538 N N . ASN A 1 72 ? -5.481 2.947 -10.217 1.00 85.81 72 ASN A N 1
ATOM 539 C CA . ASN A 1 72 ? -6.161 1.772 -10.773 1.00 85.81 72 ASN A CA 1
ATOM 540 C C . ASN A 1 72 ? -6.231 1.880 -12.292 1.00 85.81 72 ASN A C 1
ATOM 542 O O . ASN A 1 72 ? -6.556 2.998 -12.754 1.00 85.81 72 ASN A O 1
#

Organism: Klebsiella pneumoniae (NCBI:txid573)

Secondary structure (DSSP, 8-state):
-----GGG--EEEEEEEEEE---BTTEEEEEEPTTSS--S-EEEEHHHHHHH---TTSEEEEETTS-EEEE-